Protein AF-A0A3L9I3Y4-F1 (afdb_monomer)

Structure (mmCIF, N/CA/C/O backbone):
data_AF-A0A3L9I3Y4-F1
#
_entry.id   AF-A0A3L9I3Y4-F1
#
loop_
_atom_site.group_PDB
_atom_site.id
_atom_site.type_symbol
_atom_site.label_atom_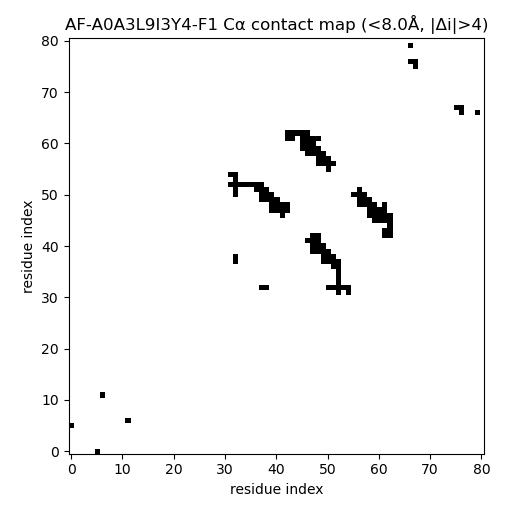id
_atom_site.label_alt_id
_atom_site.label_comp_id
_atom_site.label_asym_id
_atom_site.label_entity_id
_atom_site.label_seq_id
_atom_site.pdbx_PDB_ins_code
_atom_site.Cartn_x
_atom_site.Cartn_y
_atom_site.Cartn_z
_atom_site.occupancy
_atom_site.B_iso_or_equiv
_atom_site.auth_seq_id
_atom_site.auth_comp_id
_atom_site.auth_asym_id
_atom_site.auth_atom_id
_atom_site.pdbx_PDB_model_num
ATOM 1 N N . MET A 1 1 ? 22.176 25.120 -15.474 1.00 67.94 1 MET A N 1
ATOM 2 C CA . MET A 1 1 ? 21.615 24.148 -16.446 1.00 67.94 1 MET A CA 1
ATOM 3 C C . MET A 1 1 ? 20.099 24.253 -16.426 1.00 67.94 1 MET A C 1
ATOM 5 O O . MET A 1 1 ? 19.558 24.590 -15.383 1.00 67.94 1 MET A O 1
ATOM 9 N N . SER A 1 2 ? 19.411 24.006 -17.543 1.00 93.31 2 SER A N 1
ATOM 10 C CA . SER A 1 2 ? 17.941 23.958 -17.552 1.00 93.31 2 SER A CA 1
ATOM 11 C C . SER A 1 2 ? 17.430 22.670 -16.895 1.00 93.31 2 SER A C 1
ATOM 13 O O . SER A 1 2 ? 18.109 21.648 -16.963 1.00 93.31 2 SER A O 1
ATOM 15 N N . LYS A 1 3 ? 16.217 22.698 -16.317 1.00 92.69 3 LYS A N 1
ATOM 16 C CA . LYS A 1 3 ? 15.579 21.517 -15.693 1.00 92.69 3 LYS A CA 1
ATOM 17 C C . LYS A 1 3 ? 15.514 20.313 -16.642 1.00 92.69 3 LYS A C 1
ATOM 19 O O . LYS A 1 3 ? 15.803 19.195 -16.242 1.00 92.69 3 LYS A O 1
ATOM 24 N N . VAL A 1 4 ? 15.221 20.557 -17.923 1.00 95.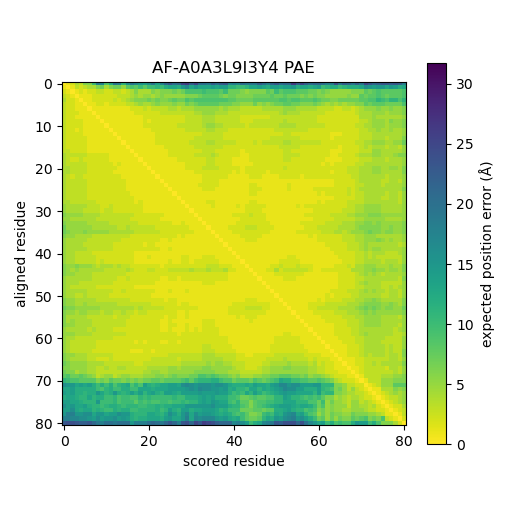50 4 VAL A N 1
ATOM 25 C CA . VAL A 1 4 ? 15.185 19.515 -18.967 1.00 95.50 4 VAL A CA 1
ATOM 26 C C . VAL A 1 4 ? 16.519 18.769 -19.082 1.00 95.50 4 VAL A C 1
ATOM 28 O O . VAL A 1 4 ? 16.525 17.575 -19.341 1.00 95.50 4 VAL A O 1
ATOM 31 N N . LYS A 1 5 ? 17.652 19.450 -18.863 1.00 95.94 5 LYS A N 1
ATOM 32 C CA . LYS A 1 5 ? 18.986 18.838 -18.951 1.00 95.94 5 LYS A CA 1
ATOM 33 C C . LYS A 1 5 ? 19.414 18.098 -17.679 1.00 95.94 5 LYS A C 1
ATOM 35 O O . LYS A 1 5 ? 20.420 17.403 -17.729 1.00 95.94 5 LYS A O 1
ATOM 40 N N . SER A 1 6 ? 18.711 18.269 -16.558 1.00 96.44 6 SER A N 1
ATOM 41 C CA . SER A 1 6 ? 19.055 17.635 -15.276 1.00 96.44 6 SER A CA 1
ATOM 42 C C . SER A 1 6 ? 18.138 16.473 -14.891 1.00 96.44 6 SER A C 1
ATOM 44 O O . SER A 1 6 ? 18.492 15.708 -14.002 1.00 96.44 6 SER A O 1
ATOM 46 N N . ILE A 1 7 ? 16.963 16.350 -15.515 1.00 97.75 7 ILE A N 1
ATOM 47 C CA . ILE A 1 7 ? 16.027 15.253 -15.245 1.00 97.75 7 ILE A CA 1
ATOM 48 C C . ILE A 1 7 ? 16.571 13.955 -15.846 1.00 97.75 7 ILE A C 1
ATOM 50 O O . ILE A 1 7 ? 16.850 13.872 -17.040 1.00 97.75 7 ILE A O 1
ATOM 54 N N . THR A 1 8 ? 16.666 12.928 -15.009 1.00 97.94 8 THR A N 1
ATOM 55 C CA . THR A 1 8 ? 16.925 11.537 -15.396 1.00 97.94 8 THR A CA 1
ATOM 56 C C . THR A 1 8 ? 15.699 10.670 -15.121 1.00 97.94 8 THR A C 1
ATOM 58 O O . THR A 1 8 ? 14.805 11.066 -14.363 1.00 97.94 8 THR A O 1
ATOM 61 N N . ARG A 1 9 ? 15.676 9.455 -15.681 1.00 98.06 9 ARG A N 1
ATOM 62 C CA . ARG A 1 9 ? 14.639 8.455 -15.392 1.00 98.06 9 ARG A CA 1
ATOM 63 C C . ARG A 1 9 ? 14.524 8.191 -13.888 1.00 98.06 9 ARG A C 1
ATOM 65 O O . ARG A 1 9 ? 13.418 8.138 -13.363 1.00 98.06 9 ARG A O 1
ATOM 72 N N . GLU A 1 10 ? 15.653 8.064 -13.201 1.00 98.50 10 GLU A N 1
ATOM 73 C CA . GLU A 1 10 ? 15.718 7.776 -11.767 1.00 98.50 10 GLU A CA 1
ATOM 74 C C . GLU A 1 10 ? 15.148 8.941 -10.958 1.00 98.50 10 GLU A C 1
ATOM 76 O O . GLU A 1 10 ? 14.321 8.722 -10.079 1.00 98.50 10 GLU A O 1
ATOM 81 N N . SER A 1 11 ? 15.522 10.181 -11.298 1.00 98.06 11 SER A N 1
ATOM 82 C CA . SER A 1 11 ? 14.994 11.367 -10.614 1.00 98.06 11 SER A CA 1
ATOM 83 C C . SER A 1 11 ? 13.484 11.513 -10.793 1.00 98.06 11 SER A C 1
ATOM 85 O O . SER A 1 11 ? 12.787 11.869 -9.848 1.00 98.06 11 SER A O 1
ATOM 87 N N . TRP A 1 12 ? 12.963 11.194 -11.982 1.00 98.25 12 TRP A N 1
ATOM 88 C CA . TRP A 1 12 ? 11.529 11.219 -12.240 1.00 98.25 12 TRP A CA 1
ATOM 89 C C . TRP A 1 12 ? 10.803 10.144 -11.427 1.00 98.25 12 TRP A C 1
ATOM 91 O O . TRP A 1 12 ? 9.857 10.468 -10.719 1.00 98.25 12 TRP A O 1
ATOM 101 N N . ILE A 1 13 ? 11.280 8.895 -11.445 1.00 98.56 13 ILE A N 1
ATOM 102 C CA . ILE A 1 13 ? 10.652 7.802 -10.687 1.00 98.56 13 ILE A CA 1
ATOM 103 C C . ILE A 1 13 ? 10.634 8.113 -9.185 1.00 98.56 13 ILE A C 1
ATOM 105 O O . ILE A 1 13 ? 9.577 8.041 -8.565 1.00 98.56 13 ILE A O 1
ATOM 109 N N . LEU A 1 14 ? 11.775 8.512 -8.616 1.00 98.44 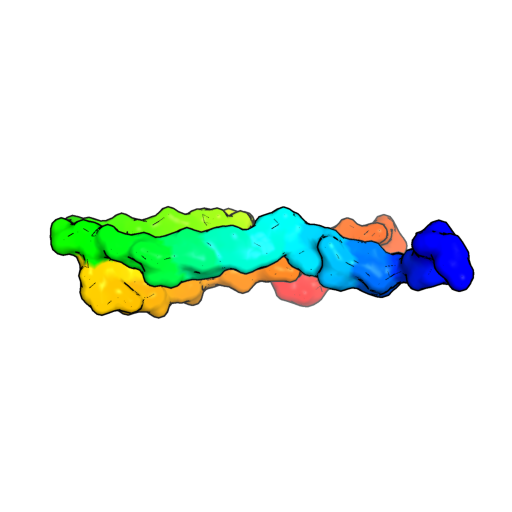14 LEU A N 1
ATOM 110 C CA . LEU A 1 14 ? 11.915 8.770 -7.177 1.00 98.44 14 LEU A CA 1
ATOM 111 C C . LEU A 1 14 ? 11.173 10.023 -6.696 1.00 98.44 14 LEU A C 1
ATOM 113 O O . LEU A 1 14 ? 10.951 10.170 -5.500 1.00 98.44 14 LEU A O 1
ATOM 117 N N . SER A 1 15 ? 10.809 10.930 -7.606 1.00 98.06 15 SER A N 1
ATOM 118 C CA . SER A 1 15 ? 9.993 12.110 -7.287 1.00 98.06 15 SER A CA 1
ATOM 119 C C . SER A 1 15 ? 8.501 11.922 -7.570 1.00 98.06 15 SER A C 1
ATOM 121 O O . SER A 1 15 ? 7.726 12.827 -7.273 1.00 98.06 15 SER A O 1
ATOM 123 N N . THR A 1 16 ? 8.098 10.780 -8.141 1.00 98.56 16 THR A N 1
ATOM 124 C CA . THR A 1 16 ? 6.709 10.527 -8.565 1.00 98.56 16 THR A CA 1
ATOM 125 C C . THR A 1 16 ? 6.043 9.390 -7.792 1.00 98.56 16 THR A C 1
ATOM 127 O O . THR A 1 16 ? 4.852 9.479 -7.515 1.00 98.56 16 THR A O 1
ATOM 130 N N . PHE A 1 17 ? 6.774 8.319 -7.467 1.00 98.50 17 PHE A N 1
ATOM 131 C CA . PHE A 1 17 ? 6.197 7.102 -6.883 1.00 98.50 17 PHE A CA 1
ATOM 132 C C . PHE A 1 17 ? 6.612 6.888 -5.416 1.00 98.50 17 PHE A C 1
ATOM 134 O O . PHE A 1 17 ? 7.736 7.253 -5.057 1.00 98.50 17 PHE A O 1
ATOM 141 N N . PRO A 1 18 ? 5.772 6.220 -4.594 1.00 98.31 18 PRO A N 1
ATOM 142 C CA . PRO A 1 18 ? 4.417 5.744 -4.912 1.00 98.31 18 PRO A CA 1
ATOM 143 C C . PRO A 1 18 ? 3.422 6.907 -5.041 1.00 98.31 18 PRO A C 1
ATOM 145 O O . PRO A 1 18 ? 3.622 7.965 -4.456 1.00 98.31 18 PRO A O 1
ATOM 148 N N . GLU A 1 19 ? 2.352 6.715 -5.809 1.00 98.56 19 GLU A N 1
ATOM 149 C CA . GLU A 1 19 ? 1.450 7.782 -6.264 1.00 98.56 19 GLU A CA 1
ATOM 150 C C . GLU A 1 19 ? 0.794 8.566 -5.122 1.00 98.56 19 GLU A C 1
ATOM 152 O O . GLU A 1 19 ? 0.475 9.742 -5.281 1.00 98.56 19 GLU A O 1
ATOM 157 N N . TRP A 1 20 ? 0.578 7.920 -3.977 1.00 98.56 20 TRP A N 1
ATOM 158 C CA . TRP A 1 20 ? -0.030 8.541 -2.798 1.00 98.56 20 TRP A CA 1
ATOM 159 C C . TRP A 1 20 ? 1.001 9.094 -1.806 1.00 98.56 20 TRP A C 1
ATOM 161 O O . TRP A 1 20 ? 0.619 9.681 -0.795 1.00 98.56 20 TRP A O 1
ATOM 171 N N . GLY A 1 21 ? 2.301 8.924 -2.072 1.00 98.31 21 GLY A N 1
ATOM 172 C CA . GLY A 1 21 ? 3.364 9.301 -1.144 1.00 98.31 21 GLY A CA 1
ATOM 173 C C . GLY A 1 21 ? 3.122 8.702 0.242 1.00 98.31 21 GLY A C 1
ATOM 174 O O . GLY A 1 21 ? 3.014 7.485 0.377 1.00 98.31 21 GLY A O 1
ATOM 175 N N . SER A 1 22 ? 3.009 9.571 1.248 1.00 98.69 22 SER A N 1
ATOM 176 C CA . SER A 1 22 ? 2.698 9.232 2.642 1.00 98.69 22 SER A CA 1
ATOM 177 C C . SER A 1 22 ? 1.260 9.550 3.063 1.00 98.69 22 SER A C 1
ATOM 179 O O . SER A 1 22 ? 0.938 9.392 4.237 1.00 98.69 22 SER A O 1
ATOM 181 N N . TRP A 1 23 ? 0.376 9.965 2.146 1.00 98.75 23 TRP A N 1
ATOM 182 C CA . TRP A 1 23 ? -0.97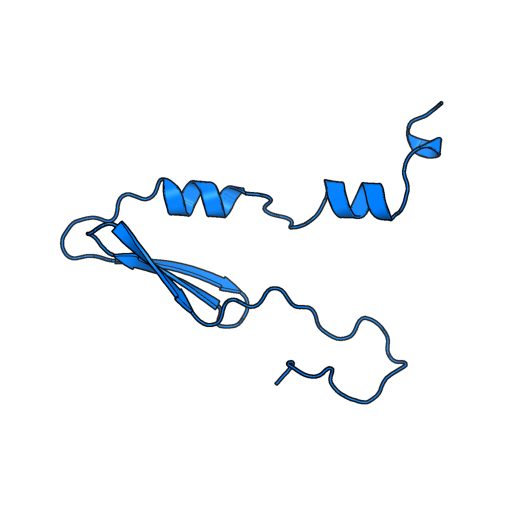5 10.433 2.495 1.00 98.75 23 TRP A CA 1
ATOM 183 C C . TRP A 1 23 ? -1.748 9.415 3.344 1.00 98.75 23 TRP A C 1
ATOM 185 O O . TRP A 1 23 ? -2.257 9.739 4.413 1.00 98.75 23 TRP A O 1
ATOM 195 N N . LEU A 1 24 ? -1.794 8.156 2.893 1.00 98.75 24 LEU A N 1
ATOM 196 C CA . LEU A 1 24 ? -2.505 7.097 3.612 1.00 98.75 24 LEU A CA 1
ATOM 197 C C . LEU A 1 24 ? -1.791 6.684 4.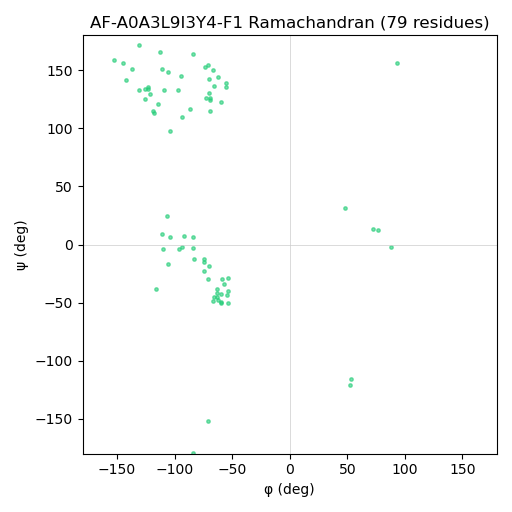903 1.00 98.75 24 LEU A C 1
ATOM 199 O O . LEU A 1 24 ? -2.444 6.267 5.853 1.00 98.75 24 LEU A O 1
ATOM 203 N N . ASN A 1 25 ? -0.462 6.805 4.959 1.00 98.81 25 ASN A N 1
ATOM 204 C CA . ASN A 1 25 ? 0.285 6.559 6.191 1.00 98.81 25 ASN A CA 1
ATOM 205 C C . ASN A 1 25 ? -0.133 7.558 7.273 1.00 98.81 25 ASN A C 1
ATOM 207 O O . ASN A 1 25 ? -0.457 7.156 8.387 1.00 98.81 25 ASN A O 1
ATOM 211 N N . GLU A 1 26 ? -0.178 8.841 6.915 1.00 98.75 26 GLU A N 1
ATOM 212 C CA . GLU A 1 26 ? -0.587 9.922 7.811 1.00 98.75 26 GLU A CA 1
ATOM 213 C C . GLU A 1 26 ? -2.051 9.764 8.248 1.00 98.75 26 GLU A C 1
ATOM 215 O O . GLU A 1 26 ? -2.351 9.910 9.432 1.00 98.75 26 GLU A O 1
ATOM 220 N N . GLU A 1 27 ? -2.949 9.397 7.327 1.00 98.88 27 GLU A N 1
ATOM 221 C CA . GLU A 1 27 ? -4.358 9.116 7.632 1.00 98.88 27 GLU A CA 1
ATOM 222 C C . GLU A 1 27 ? -4.509 7.963 8.640 1.00 98.88 27 GLU A C 1
ATOM 224 O O . GLU A 1 27 ? -5.171 8.115 9.667 1.00 98.88 27 GLU A O 1
ATOM 229 N N . ILE A 1 28 ? -3.843 6.828 8.397 1.00 98.81 28 ILE A N 1
ATOM 230 C CA . ILE A 1 28 ? -3.870 5.662 9.292 1.00 98.81 28 ILE A CA 1
ATOM 231 C C . ILE A 1 28 ? -3.333 6.016 10.680 1.00 98.81 28 ILE A C 1
ATOM 233 O O . ILE A 1 28 ? -3.891 5.579 11.691 1.00 98.81 28 ILE A O 1
ATOM 237 N N . GLU A 1 29 ? -2.240 6.778 10.759 1.00 98.75 29 GLU A N 1
ATOM 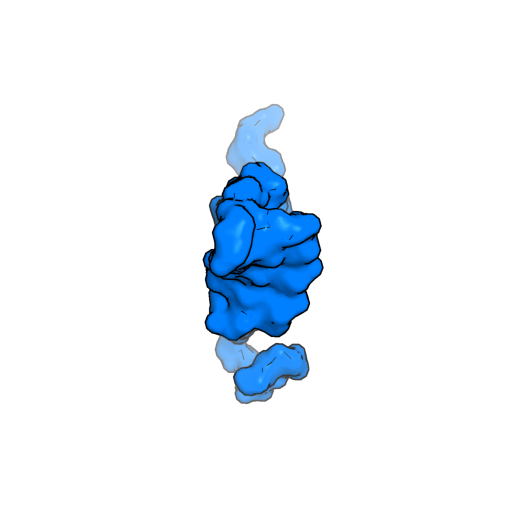238 C CA . GLU A 1 29 ? -1.654 7.195 12.035 1.00 98.75 29 GLU A CA 1
ATOM 239 C C . GLU A 1 29 ? -2.614 8.086 12.831 1.00 98.75 29 GLU A C 1
ATOM 241 O O . GLU A 1 29 ? -2.817 7.840 14.025 1.00 98.75 29 GLU A O 1
ATOM 246 N N . GLN A 1 30 ? -3.247 9.056 12.164 1.00 98.75 30 GLN A N 1
ATOM 247 C CA . GLN A 1 30 ? -4.155 10.032 12.774 1.00 98.75 30 GLN A CA 1
ATOM 248 C C . GLN A 1 30 ? -5.532 9.458 13.139 1.00 98.75 30 GLN A C 1
ATOM 250 O O . GLN A 1 30 ? -6.187 10.007 14.025 1.00 98.75 30 GLN A O 1
ATOM 255 N N . GLU A 1 31 ? -5.965 8.364 12.505 1.00 98.75 31 GLU A N 1
ATOM 256 C CA . GLU A 1 31 ? -7.285 7.769 12.741 1.00 98.75 31 GLU A CA 1
ATOM 257 C C . GLU A 1 31 ? -7.478 7.349 14.207 1.00 98.75 31 GLU A C 1
ATOM 259 O O . GLU A 1 31 ? -6.728 6.522 14.741 1.00 98.75 31 GLU A O 1
ATOM 264 N N . GLN A 1 32 ? -8.520 7.882 14.845 1.00 98.69 32 GLN A N 1
ATOM 265 C CA . GLN A 1 32 ? -8.911 7.539 16.212 1.00 98.69 32 GLN A CA 1
ATOM 266 C C . GLN A 1 32 ? -10.138 6.634 16.186 1.00 98.69 32 GLN A C 1
ATOM 268 O O . GLN A 1 32 ? -11.275 7.090 16.086 1.00 98.69 32 GLN A O 1
ATOM 273 N N . VAL A 1 33 ? -9.888 5.334 16.302 1.00 98.69 33 VAL A N 1
ATOM 274 C CA . VAL A 1 33 ? -10.922 4.304 16.211 1.00 98.69 33 VAL A CA 1
ATOM 275 C C . VAL A 1 33 ? -11.847 4.368 17.430 1.00 98.69 33 VAL A C 1
ATOM 277 O O . VAL A 1 33 ? -11.394 4.290 18.572 1.00 98.69 33 VAL A O 1
ATOM 280 N N . ALA A 1 34 ? -13.153 4.502 17.193 1.00 98.50 34 ALA A N 1
ATOM 281 C CA . ALA A 1 34 ? -14.144 4.635 18.257 1.00 98.50 34 ALA A CA 1
ATOM 282 C C . ALA A 1 34 ? -14.270 3.349 19.108 1.00 98.50 34 ALA A C 1
ATOM 284 O O . ALA A 1 34 ? -14.112 2.246 18.573 1.00 98.50 34 ALA A O 1
ATOM 285 N N . PRO A 1 35 ? -14.621 3.455 20.405 1.00 98.69 35 PRO A N 1
ATOM 286 C CA . PRO A 1 35 ? -14.832 2.287 21.258 1.00 98.69 35 PRO A CA 1
ATOM 287 C C . PRO A 1 35 ? -15.874 1.311 20.694 1.00 98.69 35 PRO A C 1
ATOM 289 O O . PRO A 1 35 ? -16.913 1.734 20.182 1.00 98.69 35 PRO A O 1
ATOM 292 N N . GLY A 1 36 ? -15.612 0.007 20.802 1.00 98.62 36 GLY A N 1
ATOM 293 C CA . GLY A 1 36 ? -16.448 -1.061 20.246 1.00 98.62 36 GLY A CA 1
ATOM 294 C C . GLY A 1 36 ? -16.390 -1.201 18.718 1.00 98.62 36 GLY A C 1
ATOM 295 O O . GLY A 1 36 ? -17.247 -1.875 18.142 1.00 98.62 36 GLY A O 1
ATOM 296 N N . THR A 1 37 ? -15.418 -0.566 18.051 1.00 98.88 37 THR A N 1
ATOM 297 C CA . THR A 1 37 ? -15.252 -0.602 16.586 1.00 98.88 37 THR A CA 1
ATOM 298 C C . THR A 1 37 ? -13.810 -0.923 16.164 1.00 98.88 37 THR A C 1
ATOM 300 O O . THR A 1 37 ? -12.893 -0.994 16.983 1.00 98.88 37 THR A O 1
ATOM 303 N N . PHE A 1 38 ? -13.603 -1.141 14.864 1.00 98.75 38 PHE A N 1
ATOM 304 C CA . PHE A 1 38 ? -12.284 -1.234 14.236 1.00 98.75 38 PHE A CA 1
ATOM 305 C C . PHE A 1 38 ? -12.294 -0.466 12.908 1.00 98.75 38 PHE A C 1
ATOM 307 O O . PHE A 1 38 ? -13.335 -0.377 12.255 1.00 98.75 38 PHE A O 1
ATOM 314 N N . ALA A 1 39 ? -11.138 0.056 12.499 1.00 98.81 39 ALA A N 1
ATOM 315 C CA . ALA A 1 39 ? -10.937 0.652 11.182 1.00 98.81 39 ALA A CA 1
ATOM 316 C C . ALA A 1 39 ? -10.107 -0.281 10.295 1.00 98.81 39 ALA A C 1
ATOM 318 O O . ALA A 1 39 ? -9.254 -1.033 10.781 1.00 98.81 39 ALA A O 1
ATOM 319 N N . MET A 1 40 ? -10.359 -0.237 8.989 1.00 98.75 40 MET A N 1
ATOM 320 C CA . MET A 1 40 ? -9.634 -1.025 7.999 1.00 98.75 40 MET A CA 1
ATOM 321 C C . MET A 1 40 ? -9.405 -0.229 6.720 1.00 98.75 40 MET A C 1
ATOM 323 O O . MET A 1 40 ? -10.307 0.459 6.246 1.00 98.75 40 MET A O 1
ATOM 327 N N . TRP A 1 41 ? -8.230 -0.414 6.122 1.00 98.81 41 TRP A N 1
ATOM 328 C CA . TRP A 1 41 ? -7.871 0.144 4.823 1.00 98.81 41 TRP A CA 1
ATOM 329 C C . TRP A 1 41 ? -7.476 -0.969 3.871 1.00 98.81 41 TRP A C 1
ATOM 331 O O . TRP A 1 41 ? -6.710 -1.871 4.220 1.00 98.81 41 TRP A O 1
ATOM 341 N N . TRP A 1 42 ? -7.987 -0.881 2.648 1.00 98.75 42 TRP A N 1
ATOM 342 C CA . TRP A 1 42 ? -7.578 -1.764 1.571 1.00 98.75 42 TRP A CA 1
ATOM 343 C C . TRP A 1 42 ? -6.346 -1.192 0.873 1.00 98.75 42 TRP A C 1
ATOM 345 O O . TRP A 1 42 ? -6.402 -0.123 0.273 1.00 98.75 42 TRP A O 1
ATOM 355 N N . LEU A 1 43 ? -5.236 -1.925 0.949 1.00 98.50 43 LEU A N 1
ATOM 356 C CA . LEU A 1 43 ? -3.926 -1.530 0.425 1.00 98.50 43 LEU A CA 1
ATOM 357 C C . LEU A 1 43 ? -3.689 -2.007 -1.021 1.00 98.50 43 LEU A C 1
ATOM 359 O O . LEU A 1 43 ? -2.582 -1.886 -1.542 1.00 98.50 43 LEU A O 1
ATOM 363 N N . GLY A 1 44 ? -4.718 -2.564 -1.669 1.00 96.56 44 GLY A N 1
ATOM 364 C CA . GLY A 1 44 ? -4.644 -3.178 -2.996 1.00 96.56 44 GLY A CA 1
ATOM 365 C C . GLY A 1 44 ? -4.385 -4.690 -2.957 1.00 96.56 44 GLY A C 1
ATOM 366 O O . GLY A 1 44 ? -3.855 -5.232 -1.988 1.00 96.56 44 GLY A O 1
ATOM 367 N N . CYS A 1 45 ? -4.788 -5.395 -4.023 1.00 95.81 45 CYS A N 1
ATOM 368 C CA . CYS A 1 45 ? -4.829 -6.865 -4.071 1.00 95.81 45 CYS A CA 1
ATOM 369 C C . CYS A 1 45 ? -5.636 -7.431 -2.883 1.00 95.81 45 CYS A C 1
ATOM 371 O O . CYS A 1 45 ? -6.826 -7.140 -2.781 1.00 95.81 45 CYS A O 1
ATOM 373 N N . THR A 1 46 ? -5.012 -8.179 -1.976 1.00 97.75 46 THR A N 1
ATOM 374 C CA . THR A 1 46 ? -5.605 -8.665 -0.717 1.00 97.75 46 THR A CA 1
ATOM 375 C C . THR A 1 46 ? -4.992 -8.006 0.521 1.00 97.75 46 THR A C 1
ATOM 377 O O . THR A 1 46 ? -5.292 -8.414 1.639 1.00 97.75 46 THR A O 1
ATOM 380 N N . GLY A 1 47 ? -4.157 -6.979 0.336 1.00 98.44 47 GLY A N 1
ATOM 381 C CA . GLY A 1 47 ? -3.482 -6.284 1.422 1.00 98.44 47 GLY A CA 1
ATOM 382 C C . GLY A 1 47 ? -4.453 -5.472 2.270 1.00 98.44 47 GLY A C 1
ATOM 383 O O . GLY A 1 47 ? -5.181 -4.631 1.746 1.00 98.44 47 GLY A O 1
ATOM 384 N N . ILE A 1 48 ? -4.445 -5.691 3.580 1.00 98.81 48 ILE A N 1
ATOM 385 C CA . ILE A 1 48 ? -5.294 -4.991 4.544 1.00 98.81 48 ILE A CA 1
ATOM 386 C C . ILE A 1 48 ? -4.432 -4.375 5.639 1.00 98.81 48 ILE A C 1
ATOM 388 O O . ILE A 1 48 ? -3.594 -5.048 6.241 1.00 98.81 48 ILE A O 1
ATOM 392 N N . TRP A 1 49 ? -4.710 -3.113 5.955 1.00 98.88 49 TRP A N 1
ATOM 393 C CA . TRP A 1 49 ? -4.360 -2.535 7.247 1.00 98.88 49 TRP A CA 1
ATOM 394 C C . TRP A 1 49 ? -5.573 -2.588 8.168 1.00 98.88 49 TRP A C 1
ATOM 396 O O . TRP A 1 49 ? -6.661 -2.189 7.762 1.00 98.88 49 TRP A O 1
ATOM 406 N N . LEU A 1 50 ? -5.394 -3.046 9.404 1.00 98.88 50 LEU A N 1
ATOM 407 C CA . LEU A 1 50 ? -6.423 -3.060 10.441 1.00 98.88 50 LEU A CA 1
ATOM 408 C C . LEU A 1 50 ? -5.924 -2.297 11.667 1.00 98.88 50 LEU A C 1
ATOM 410 O O . LEU A 1 50 ? -4.803 -2.521 12.125 1.00 98.88 50 LEU A O 1
ATOM 414 N N . LYS A 1 51 ? -6.776 -1.429 12.219 1.00 98.88 51 LYS A N 1
ATOM 415 C CA . LYS A 1 51 ? -6.520 -0.695 13.463 1.00 98.88 51 LYS A CA 1
ATOM 416 C C . LYS A 1 51 ? -7.668 -0.923 14.447 1.00 98.88 51 LYS A C 1
ATOM 418 O O . LYS A 1 51 ? -8.832 -0.723 14.102 1.00 98.88 51 LYS A O 1
ATOM 423 N N . SER A 1 52 ? -7.354 -1.384 15.657 1.00 98.88 52 SER A N 1
ATOM 424 C CA . SER A 1 52 ? -8.353 -1.607 16.715 1.00 98.88 52 SER A CA 1
ATOM 425 C C . SER A 1 52 ? -8.659 -0.328 17.502 1.00 98.88 52 SER A C 1
ATOM 427 O O . SER A 1 52 ? -7.863 0.610 17.490 1.00 98.88 52 SER A O 1
ATOM 429 N N . GLU A 1 53 ? -9.766 -0.316 18.256 1.00 98.62 53 GLU A N 1
ATOM 430 C CA . GLU A 1 53 ? -10.112 0.762 19.206 1.00 98.62 53 GLU A CA 1
ATOM 431 C C . GLU A 1 53 ? -9.004 1.071 20.232 1.00 98.62 53 GLU A C 1
ATOM 433 O O . GLU A 1 53 ? -8.858 2.205 20.674 1.00 98.62 53 GLU A O 1
ATOM 438 N N . GLY A 1 54 ? -8.171 0.082 20.581 1.00 98.31 54 GLY A N 1
ATOM 439 C CA . GLY A 1 54 ? -7.018 0.252 21.474 1.00 98.31 54 GLY A CA 1
ATOM 440 C C . GLY A 1 54 ? -5.748 0.756 20.777 1.00 98.31 54 GLY A C 1
ATOM 441 O O . GLY A 1 54 ? -4.680 0.752 21.385 1.00 98.31 54 GLY A O 1
ATOM 442 N N . GLY A 1 55 ? -5.823 1.112 19.490 1.00 98.38 55 GLY A N 1
ATOM 443 C CA . GLY A 1 55 ? -4.689 1.585 18.693 1.00 98.38 55 GLY A CA 1
ATOM 444 C C . GLY A 1 55 ? -3.720 0.490 18.235 1.00 98.38 55 GLY A C 1
ATOM 445 O O . GLY A 1 55 ? -2.628 0.801 17.760 1.00 98.38 55 GLY A O 1
ATOM 446 N N . THR A 1 56 ? -4.083 -0.794 18.353 1.00 98.69 56 THR A N 1
ATOM 447 C CA . THR A 1 56 ? -3.261 -1.884 17.797 1.00 98.69 56 THR A CA 1
ATOM 448 C C . THR A 1 56 ? -3.334 -1.846 16.278 1.00 98.69 56 THR A C 1
ATOM 450 O O . THR A 1 56 ? -4.433 -1.814 15.733 1.00 98.69 56 THR A O 1
ATOM 453 N N . ASN A 1 57 ? -2.183 -1.895 15.604 1.00 98.81 57 ASN A N 1
ATOM 454 C CA . ASN A 1 57 ? -2.091 -1.918 14.146 1.00 98.81 57 ASN A CA 1
ATOM 455 C C . ASN A 1 57 ? -1.640 -3.298 13.659 1.00 98.81 57 ASN A C 1
ATOM 457 O O . ASN A 1 57 ? -0.673 -3.856 14.181 1.00 98.81 57 ASN A O 1
ATOM 461 N N . VAL A 1 58 ? -2.325 -3.831 12.649 1.00 98.75 58 VAL A N 1
ATOM 462 C CA . VAL A 1 58 ? -2.021 -5.118 12.015 1.00 98.75 58 VAL A CA 1
ATOM 463 C C . VAL A 1 58 ? -1.991 -4.929 10.502 1.00 98.75 58 VAL A C 1
ATOM 465 O O . VAL A 1 58 ? -2.898 -4.336 9.926 1.00 98.75 58 VAL A O 1
ATOM 468 N N . CYS A 1 59 ? -0.953 -5.460 9.863 1.00 98.75 59 CYS A N 1
ATOM 469 C CA . CYS A 1 59 ? -0.778 -5.436 8.416 1.00 98.75 59 CYS A CA 1
ATOM 470 C C . CYS A 1 59 ? -0.844 -6.875 7.888 1.00 98.75 59 CYS A C 1
ATOM 472 O O . CYS A 1 59 ? -0.071 -7.728 8.328 1.00 98.75 59 CYS A O 1
ATOM 474 N N . VAL A 1 60 ? -1.789 -7.151 6.990 1.00 98.69 60 VAL A N 1
ATOM 475 C CA . VAL A 1 60 ? -2.091 -8.491 6.465 1.00 98.69 60 VAL A CA 1
ATOM 476 C C . VAL A 1 60 ? -1.919 -8.479 4.952 1.00 98.69 60 VAL A C 1
ATOM 478 O O . VAL A 1 60 ? -2.452 -7.593 4.293 1.00 98.69 60 VAL A O 1
ATOM 481 N N . ASP A 1 61 ? -1.170 -9.442 4.409 1.00 97.25 61 ASP A N 1
ATOM 482 C CA . ASP A 1 61 ? -0.967 -9.670 2.967 1.00 97.25 61 ASP A CA 1
ATOM 483 C C . ASP A 1 61 ? -0.605 -8.418 2.140 1.00 97.25 61 ASP A C 1
ATOM 485 O O . ASP A 1 61 ? -0.945 -8.301 0.961 1.00 97.25 61 ASP A O 1
ATOM 489 N N . PHE A 1 62 ? 0.099 -7.454 2.741 1.00 97.81 62 PHE A N 1
ATOM 490 C CA . PHE A 1 62 ? 0.459 -6.213 2.062 1.00 97.81 62 PHE A CA 1
ATOM 491 C C . PHE A 1 62 ? 1.490 -6.451 0.957 1.00 97.81 62 PHE A C 1
ATOM 493 O O . PHE A 1 62 ? 2.637 -6.829 1.208 1.00 97.81 62 PHE A O 1
ATOM 500 N N . TRP A 1 63 ? 1.070 -6.208 -0.284 1.00 95.44 63 TRP A N 1
ATOM 501 C CA . TRP A 1 63 ? 1.856 -6.492 -1.473 1.00 95.44 63 TRP A CA 1
ATOM 502 C C . TRP A 1 63 ? 2.161 -5.222 -2.273 1.00 95.44 63 TRP A C 1
ATOM 504 O O . TRP A 1 63 ? 1.271 -4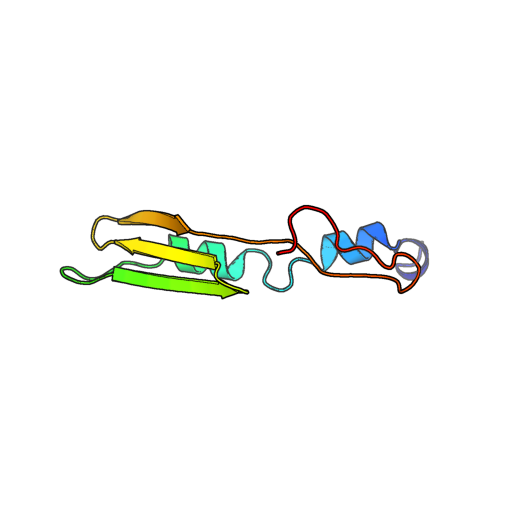.618 -2.864 1.00 95.44 63 TRP A O 1
ATOM 514 N N . CYS A 1 64 ? 3.446 -4.869 -2.355 1.00 96.19 64 CYS A N 1
ATOM 515 C CA . CYS A 1 64 ? 3.953 -3.716 -3.116 1.00 96.19 64 CYS A CA 1
ATOM 516 C C . CYS A 1 64 ? 4.680 -4.122 -4.411 1.00 96.19 64 CYS A C 1
ATOM 518 O O . CYS A 1 64 ? 5.592 -3.431 -4.868 1.00 96.19 64 CYS A O 1
ATOM 520 N N . GLY A 1 65 ? 4.359 -5.293 -4.964 1.00 92.56 65 GLY A N 1
ATOM 521 C CA . GLY A 1 65 ? 4.956 -5.776 -6.207 1.00 92.56 65 GLY A CA 1
ATOM 522 C C . GLY A 1 65 ? 4.269 -5.223 -7.460 1.00 92.56 65 GLY A C 1
ATOM 523 O O . GLY A 1 65 ? 3.306 -4.466 -7.407 1.00 92.56 65 GLY A O 1
ATOM 524 N N . THR A 1 66 ? 4.756 -5.634 -8.630 1.00 91.62 66 THR A N 1
ATOM 525 C CA . THR A 1 66 ? 4.089 -5.382 -9.916 1.00 91.62 66 THR A CA 1
ATOM 526 C C . THR A 1 66 ? 4.301 -6.557 -10.860 1.00 91.62 66 THR A C 1
ATOM 528 O O . THR A 1 66 ? 5.260 -7.312 -10.705 1.00 91.62 66 THR A O 1
ATOM 531 N N . GLY A 1 67 ? 3.404 -6.727 -11.831 1.00 87.62 67 GLY A N 1
ATOM 532 C CA . GLY A 1 67 ? 3.403 -7.848 -12.767 1.00 87.62 67 GLY A CA 1
ATOM 533 C C . GLY A 1 67 ? 4.534 -7.829 -13.806 1.00 87.62 67 GLY A C 1
ATOM 534 O O . GLY A 1 67 ? 5.645 -7.327 -13.605 1.00 87.62 67 GLY A O 1
ATOM 535 N N . LYS A 1 68 ? 4.261 -8.435 -14.964 1.00 89.50 68 LYS A N 1
ATOM 536 C CA . LYS A 1 68 ? 5.185 -8.423 -16.106 1.00 89.50 68 LYS A CA 1
ATOM 537 C C . LYS A 1 68 ? 5.344 -7.007 -16.659 1.00 89.50 68 LYS A C 1
ATOM 539 O O . LYS A 1 68 ? 4.363 -6.312 -16.875 1.00 89.50 68 LYS A O 1
ATOM 544 N N . GLN A 1 69 ? 6.588 -6.629 -16.951 1.00 90.31 69 GLN A N 1
ATOM 545 C CA . GLN A 1 69 ? 6.940 -5.351 -17.592 1.00 90.31 69 GLN A CA 1
ATOM 546 C C . GLN A 1 69 ? 7.437 -5.539 -19.037 1.00 90.31 69 GLN A C 1
ATOM 548 O O . GLN A 1 69 ? 7.713 -4.569 -19.736 1.00 90.31 69 GLN A O 1
ATOM 553 N N . SER A 1 70 ? 7.570 -6.789 -19.491 1.00 89.56 70 SER A N 1
ATOM 554 C CA . SER A 1 70 ? 7.884 -7.149 -20.873 1.00 89.56 70 SER A CA 1
ATOM 555 C C . SER A 1 70 ? 7.310 -8.530 -21.211 1.00 89.56 70 SER A C 1
ATOM 557 O O . SER A 1 70 ? 7.058 -9.341 -20.318 1.00 89.56 70 SER A O 1
ATOM 559 N N . HIS A 1 71 ? 7.134 -8.804 -22.507 1.00 86.38 71 HIS A N 1
ATOM 560 C CA . HIS A 1 71 ? 6.647 -10.090 -23.027 1.00 86.38 71 HIS A CA 1
ATOM 561 C C . HIS A 1 71 ? 7.757 -11.146 -23.187 1.00 86.38 71 HIS A C 1
ATOM 563 O O . HIS A 1 71 ? 7.482 -12.276 -23.572 1.00 86.38 71 HIS A O 1
ATOM 569 N N . GLY A 1 72 ? 9.020 -10.791 -22.917 1.00 87.88 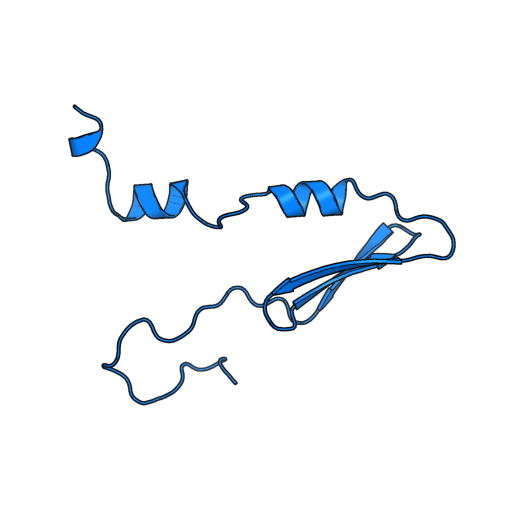72 GLY A N 1
ATOM 570 C CA . GLY A 1 72 ? 10.176 -11.641 -23.232 1.00 87.88 72 GLY A CA 1
ATOM 571 C C . GLY A 1 72 ? 10.363 -12.851 -22.313 1.00 87.88 72 GLY A C 1
ATOM 572 O O . GLY A 1 72 ? 11.157 -13.729 -22.634 1.00 87.88 72 GLY A O 1
ATOM 573 N N . ASN A 1 73 ? 9.657 -12.911 -21.180 1.00 83.62 73 ASN A N 1
ATOM 574 C CA . ASN A 1 73 ? 9.724 -14.038 -20.252 1.00 83.62 73 ASN A CA 1
ATOM 575 C C . ASN A 1 73 ? 8.343 -14.710 -20.129 1.00 83.62 73 ASN A C 1
ATOM 577 O O . ASN A 1 73 ? 7.433 -14.082 -19.576 1.00 83.62 73 ASN A O 1
ATOM 581 N N . PRO A 1 74 ? 8.187 -15.966 -20.594 1.00 84.12 74 PRO A N 1
ATOM 582 C CA . PRO A 1 74 ? 6.910 -16.676 -20.554 1.00 84.12 74 PRO A CA 1
ATOM 583 C C . PRO A 1 74 ? 6.523 -17.159 -19.147 1.00 84.12 74 PRO A C 1
ATOM 585 O O . PRO A 1 74 ? 5.372 -17.518 -18.924 1.00 84.12 74 PRO A O 1
ATOM 588 N N . LEU A 1 75 ? 7.456 -17.179 -18.190 1.00 85.62 75 LEU A N 1
ATOM 589 C CA . LEU A 1 75 ? 7.225 -17.701 -16.842 1.00 85.62 75 LEU A CA 1
ATOM 590 C C . LEU A 1 75 ? 6.826 -16.595 -15.866 1.00 85.62 75 LEU A C 1
ATOM 592 O O . LEU A 1 75 ? 7.329 -15.471 -15.943 1.00 85.62 75 LEU A O 1
ATOM 596 N N . MET A 1 76 ? 5.952 -16.899 -14.900 1.00 83.00 76 MET A N 1
ATOM 597 C CA . MET A 1 76 ? 5.646 -16.000 -13.779 1.00 83.00 76 MET A CA 1
ATOM 598 C C . MET A 1 76 ? 6.880 -15.727 -12.914 1.00 83.00 76 MET A C 1
ATOM 600 O O . MET A 1 76 ? 7.754 -16.578 -12.769 1.00 83.00 76 MET A O 1
ATOM 604 N N . LYS A 1 77 ? 6.993 -14.494 -12.398 1.00 81.25 77 LYS A N 1
ATOM 605 C CA . LYS A 1 77 ? 8.057 -14.176 -11.437 1.00 81.25 77 LYS A CA 1
ATOM 606 C C . LYS A 1 77 ? 7.719 -14.894 -10.130 1.00 81.25 77 LYS A C 1
ATOM 608 O O . LYS A 1 77 ? 6.551 -14.948 -9.757 1.00 81.25 77 LYS A O 1
ATOM 613 N N . GLN A 1 78 ? 8.727 -15.410 -9.436 1.00 80.50 78 GLN A N 1
ATOM 614 C CA . GLN A 1 78 ? 8.538 -16.016 -8.120 1.00 80.50 78 GLN A CA 1
ATOM 615 C C . GLN A 1 78 ? 7.849 -15.020 -7.170 1.00 80.50 78 GLN A C 1
ATOM 617 O O . GLN A 1 78 ? 8.207 -13.844 -7.152 1.00 80.50 78 GLN A O 1
ATOM 622 N N . GLY A 1 79 ? 6.848 -15.481 -6.414 1.00 74.25 79 GLY A N 1
ATOM 623 C CA . GLY A 1 79 ? 6.054 -14.633 -5.512 1.00 74.25 79 GLY A CA 1
ATOM 624 C C . GLY A 1 79 ? 4.839 -13.957 -6.159 1.00 74.25 79 GLY A C 1
ATOM 625 O O . GLY A 1 79 ? 4.080 -13.296 -5.461 1.00 74.25 79 GLY A O 1
ATOM 626 N N . HIS A 1 80 ? 4.621 -14.147 -7.461 1.00 71.88 80 HIS A N 1
ATOM 627 C CA . HIS A 1 80 ? 3.315 -13.944 -8.078 1.00 71.88 80 HIS A CA 1
ATOM 628 C C . HIS A 1 80 ? 2.605 -15.297 -8.103 1.00 71.88 80 HIS A C 1
ATOM 630 O O . HIS A 1 80 ? 3.074 -16.198 -8.803 1.00 71.88 80 HIS A O 1
ATOM 636 N N . GLN A 1 81 ? 1.557 -15.445 -7.287 1.00 56.41 81 GLN A N 1
ATOM 637 C CA . GLN A 1 81 ? 0.639 -16.583 -7.388 1.00 56.41 81 GLN A CA 1
ATOM 638 C C . GLN A 1 81 ? -0.125 -16.534 -8.713 1.00 56.41 81 GLN A C 1
ATOM 640 O O . GLN A 1 81 ? -0.409 -15.408 -9.189 1.00 56.41 81 GLN A O 1
#

Mean predicted aligned error: 4.02 Å

Nearest PDB structures (foldseek):
  2wyl-assembly1_A  TM=9.633E-01  e=2.675E-10  Escherichia coli
  2wyl-assembly1_F  TM=9.708E-01  e=3.464E-10  Esche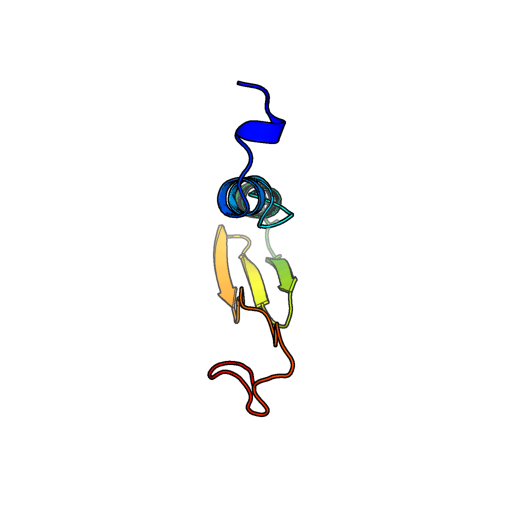richia coli
  2wym-assembly1_A  TM=9.450E-01  e=2.854E-10  Escherichia coli
  2wyl-assembly1_B  TM=9.346E-01  e=4.783E-10  Escherichia coli
  2wym-assembly1_C  TM=9.413E-01  e=5.805E-10  Escherichia coli

Radius of gyration: 18.51 Å; Cα contacts (8 Å, |Δi|>4): 69; chains: 1; bounding box: 38×42×45 Å

Foldseek 3Di:
DDPVVVDDPVNVDVVCPPPCPCVVVVVLQPDQADPPGKDWDDQPDNWIWIADNVGDIDTDPRDPDDFDPDPPDPDGDPPDD

Secondary structure (DSSP, 8-state):
--HHHH--HHHHHHHH-STTTTHHHHHHHH--PPTT-EEEEE-STT-EEEEETT--EEEES-------S-SS--SPPTT--

InterPro domains:
  IPR036866 Ribonuclease Z/Hydroxyacylglutathione hydrolase-like [G3DSA:3.60.15.10] (3-81)

Organism: Escherichia coli (NCBI:txid562)

Solvent-accessible surface area (backbone atoms only — not comparable to full-atom values): 5396 Å² total; per-residue (Å²): 134,58,69,81,80,69,66,46,74,66,59,51,48,69,75,54,58,60,86,64,71,58,55,65,59,54,50,62,68,68,58,80,41,52,85,97,43,68,45,75,45,83,66,49,96,77,7,35,40,39,33,36,42,87,69,50,76,46,80,40,70,74,63,91,78,78,81,85,91,62,85,88,59,92,66,79,59,90,92,61,130

pLDDT: mean 94.61, std 7.88, range [56.41, 98.88]

Sequence (81 aa):
MSKVKSITRESWILSTFPEWGSWLNEEIEQEQVAPGTFAMWWLGCTGIWLKSEGGTNVCVDFWCGTGKQSHGNPLMKQGHQ